Protein AF-A0A1I1EIA5-F1 (afdb_monomer_lite)

Foldseek 3Di:
DDDDDQLLDDDCVFKDKAQADDPDDVDQEGEHSVQWDRDRRDIGKDKDQDWDDPHPDTHRIYIIDMDTPDADDDDDDDDDDAFALDAPDKDKDKHWDAVVNPDPHTWMWIFIQHSVAQQKTFIWIDDRNDTPCVPPHTDIDGNVDGSD

Radius of gyration: 15.84 Å; chains: 1; bounding box: 37×34×39 Å

Secondary structure (DSSP, 8-state):
-------SS--TTTEEE--B--S-SS--EEE-GGGEEEETTEEEE--BS---SSSSS--SEEE--EEESS---SS-----------TT-EEEEEEEE-GGGT-SS-EEEEEEEETT-TTEEEEEEEETTEEGGGTT-SEEEE-SS---

pLDDT: mean 94.75, std 5.78, range [62.25, 98.56]

InterPro domains:
  IPR000757 Beta-glucanase-like, N-terminal domain [PF00722] (30-128)
  IPR000757 Beta-glucanase-like, N-terminal domain [PS51762] (5-148)
  IPR008264 Beta-glucanase [PR00737] (64-82)
  IPR008264 Beta-glucanase [PR00737] (83-99)
  IPR008264 Beta-glucanase [PR00737] (105-120)
  IPR013320 Concanavalin A-like lectin/glucanase domain superfamily [SSF49899] (2-131)

Structure (mmCIF, N/CA/C/O backbone):
data_AF-A0A1I1EIA5-F1
#
_entry.id   AF-A0A1I1EIA5-F1
#
loop_
_atom_site.group_PDB
_atom_site.id
_atom_site.type_symbol
_atom_site.label_atom_id
_atom_site.label_alt_id
_atom_site.label_comp_id
_atom_site.label_asym_id
_atom_site.label_entity_id
_atom_site.label_seq_id
_atom_site.pdbx_PDB_ins_code
_atom_site.Cartn_x
_atom_site.Cartn_y
_atom_site.Cartn_z
_atom_site.occupancy
_atom_site.B_iso_or_equiv
_atom_site.auth_seq_id
_atom_site.auth_comp_id
_atom_site.auth_asym_id
_atom_site.auth_atom_id
_atom_site.pdbx_PDB_model_num
ATOM 1 N N . MET A 1 1 ? 8.594 -18.728 -8.436 1.00 72.12 1 MET A N 1
ATOM 2 C CA . MET A 1 1 ? 7.687 -19.012 -7.307 1.00 72.12 1 MET A CA 1
ATOM 3 C C . MET A 1 1 ? 6.376 -18.319 -7.624 1.00 72.12 1 MET A C 1
ATOM 5 O O . MET A 1 1 ? 6.429 -17.251 -8.216 1.00 72.12 1 MET A O 1
ATOM 9 N N . SER A 1 2 ? 5.243 -18.945 -7.329 1.00 90.44 2 SER A N 1
ATOM 10 C CA . SER A 1 2 ? 3.902 -18.385 -7.529 1.00 90.44 2 SER A CA 1
ATOM 11 C C . SER A 1 2 ? 3.087 -18.653 -6.272 1.00 90.44 2 SER A C 1
ATOM 13 O O . SER A 1 2 ? 3.300 -19.688 -5.637 1.00 90.44 2 SER A O 1
ATOM 15 N N . PHE A 1 3 ? 2.162 -17.763 -5.937 1.00 95.44 3 PHE A N 1
ATOM 16 C CA . PHE A 1 3 ? 1.226 -17.953 -4.836 1.00 95.44 3 PHE A CA 1
ATOM 17 C C . PHE A 1 3 ? -0.153 -17.417 -5.226 1.00 95.44 3 PHE A C 1
ATOM 19 O O . PHE A 1 3 ? -0.291 -16.678 -6.201 1.00 95.44 3 PHE A O 1
ATOM 26 N N . THR A 1 4 ? -1.157 -17.818 -4.461 1.00 96.62 4 THR A N 1
ATOM 27 C CA . THR A 1 4 ? -2.508 -17.265 -4.500 1.00 96.62 4 THR A CA 1
ATOM 28 C C . THR A 1 4 ? -2.949 -17.137 -3.057 1.00 96.62 4 THR A C 1
ATOM 30 O O . THR A 1 4 ? -2.784 -18.089 -2.293 1.00 96.62 4 THR A O 1
ATOM 33 N N . ASP A 1 5 ? -3.495 -15.984 -2.699 1.00 96.69 5 ASP A N 1
ATOM 34 C CA . ASP A 1 5 ? -4.109 -15.765 -1.399 1.00 96.69 5 ASP A CA 1
ATOM 35 C C . ASP A 1 5 ? -5.544 -15.288 -1.611 1.00 96.69 5 ASP A C 1
ATOM 37 O O . ASP A 1 5 ? -5.814 -14.466 -2.483 1.00 96.69 5 ASP A O 1
ATOM 41 N N . THR A 1 6 ? -6.458 -15.875 -0.852 1.00 96.56 6 THR A N 1
ATOM 42 C CA . THR A 1 6 ? -7.894 -15.564 -0.877 1.00 96.56 6 THR A CA 1
ATOM 43 C C . THR A 1 6 ? -8.326 -14.827 0.384 1.00 96.56 6 THR A C 1
ATOM 45 O O . THR A 1 6 ? -9.488 -14.475 0.504 1.00 96.56 6 THR A O 1
ATOM 48 N N . PHE A 1 7 ? -7.417 -14.629 1.345 1.00 97.06 7 PHE A N 1
ATOM 49 C CA . PHE A 1 7 ? -7.704 -14.064 2.660 1.00 97.06 7 PHE A CA 1
ATOM 50 C C . PHE A 1 7 ? -8.796 -14.814 3.452 1.00 97.06 7 PHE A C 1
ATOM 52 O O . PHE A 1 7 ? -9.380 -14.262 4.385 1.00 97.06 7 PHE A O 1
ATOM 59 N N . ASP A 1 8 ? -9.034 -16.103 3.159 1.00 96.12 8 ASP A N 1
ATOM 60 C CA . ASP A 1 8 ? -9.819 -17.006 4.025 1.00 96.12 8 ASP A CA 1
ATOM 61 C C . ASP A 1 8 ? -9.226 -17.067 5.444 1.00 96.12 8 ASP A C 1
ATOM 63 O O . ASP A 1 8 ? -9.943 -17.146 6.445 1.00 96.12 8 ASP A O 1
ATOM 67 N N . THR A 1 9 ? -7.895 -17.000 5.520 1.00 94.31 9 THR A N 1
ATOM 68 C CA . THR A 1 9 ? -7.116 -16.819 6.746 1.00 94.31 9 THR A CA 1
ATOM 69 C C . THR A 1 9 ? -5.997 -15.826 6.486 1.00 94.31 9 THR A C 1
ATOM 71 O O . THR A 1 9 ? -5.285 -15.972 5.494 1.00 94.31 9 THR A O 1
ATOM 74 N N . TYR A 1 10 ? -5.774 -14.877 7.393 1.00 95.44 10 TYR A N 1
ATOM 75 C CA . TYR A 1 10 ? -4.639 -13.969 7.279 1.00 95.44 10 TYR A CA 1
ATOM 76 C C . TYR A 1 10 ? -3.346 -14.637 7.767 1.00 95.44 10 TYR A C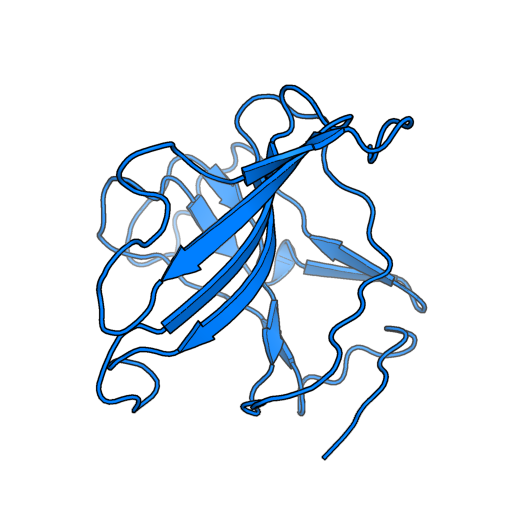 1
ATOM 78 O O . TYR A 1 10 ? -3.067 -14.735 8.967 1.00 95.44 10 TYR A O 1
ATOM 86 N N . ASP A 1 11 ? -2.549 -15.144 6.825 1.00 95.62 11 ASP A N 1
ATOM 87 C CA . ASP A 1 11 ? -1.281 -15.801 7.136 1.00 95.62 11 ASP A CA 1
ATOM 88 C C . ASP A 1 11 ? -0.191 -14.775 7.474 1.00 95.62 11 ASP A C 1
ATOM 90 O O . ASP A 1 11 ? 0.528 -14.272 6.612 1.00 95.62 11 ASP A O 1
ATOM 94 N N . THR A 1 12 ? -0.018 -14.502 8.765 1.00 95.94 12 THR A N 1
ATOM 95 C CA . THR A 1 12 ? 1.016 -13.582 9.278 1.00 95.94 12 THR A CA 1
ATOM 96 C C . THR A 1 12 ? 2.456 -14.093 9.119 1.00 95.94 12 THR A C 1
ATOM 98 O O . THR A 1 12 ? 3.414 -13.344 9.365 1.00 95.94 12 THR A O 1
ATOM 101 N N . SER A 1 13 ? 2.642 -15.355 8.707 1.00 96.44 13 SER A N 1
ATOM 102 C CA . SER A 1 13 ? 3.949 -15.874 8.294 1.00 96.44 13 SER A CA 1
ATOM 103 C C . SER A 1 13 ? 4.323 -15.446 6.874 1.00 96.44 13 SER A C 1
ATOM 105 O O . SER A 1 13 ? 5.513 -15.391 6.567 1.00 96.44 13 SER A O 1
ATOM 107 N N . PHE A 1 14 ? 3.334 -15.062 6.059 1.00 97.06 14 PHE A N 1
ATOM 108 C CA . PHE A 1 14 ? 3.512 -14.522 4.715 1.00 97.06 14 PHE A CA 1
ATOM 109 C C . PHE A 1 14 ? 3.325 -13.002 4.675 1.00 97.06 14 PHE A C 1
ATOM 111 O O . PHE A 1 14 ? 4.170 -12.296 4.126 1.00 97.06 14 PHE A O 1
ATOM 118 N N . TRP A 1 15 ? 2.270 -12.479 5.300 1.00 98.12 15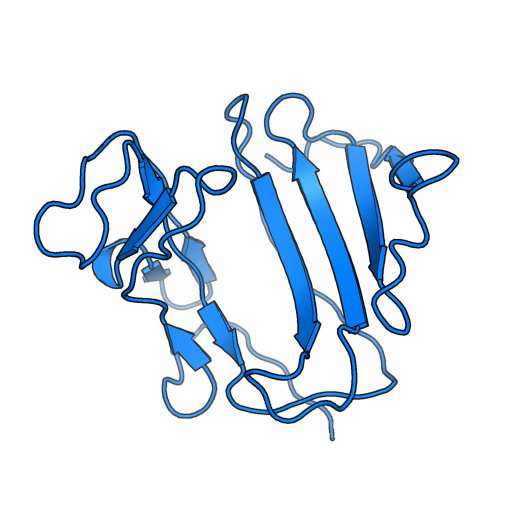 TRP A N 1
ATOM 119 C CA . TRP A 1 15 ? 1.977 -11.049 5.362 1.00 98.12 15 TRP A CA 1
ATOM 120 C C . TRP A 1 15 ? 2.551 -10.399 6.624 1.00 98.12 15 TRP A C 1
ATOM 122 O O . TRP A 1 15 ? 2.558 -10.960 7.723 1.00 98.12 15 TRP A O 1
ATOM 132 N N . TYR A 1 16 ? 3.041 -9.176 6.468 1.00 98.19 16 TYR A N 1
ATOM 133 C CA . TYR A 1 16 ? 3.377 -8.267 7.550 1.00 98.19 16 TYR A CA 1
ATOM 134 C C . TYR A 1 16 ? 2.364 -7.123 7.573 1.00 98.19 16 TYR A C 1
ATOM 136 O O . TYR A 1 16 ? 2.131 -6.481 6.551 1.00 98.19 16 TYR A O 1
ATOM 144 N N . THR A 1 17 ? 1.802 -6.860 8.751 1.00 98.50 17 THR A N 1
ATOM 145 C CA . THR A 1 17 ? 0.935 -5.708 9.010 1.00 98.50 17 THR A CA 1
ATOM 146 C C . THR A 1 17 ? 1.770 -4.532 9.501 1.00 98.50 17 THR A C 1
ATOM 148 O O . THR A 1 17 ? 2.509 -4.668 10.481 1.00 98.50 17 THR A O 1
ATOM 151 N N . ALA A 1 18 ? 1.631 -3.377 8.851 1.00 97.62 18 ALA A N 1
ATOM 152 C CA . ALA A 1 18 ? 2.306 -2.155 9.261 1.00 97.62 18 ALA A CA 1
ATOM 153 C C . ALA A 1 18 ? 1.753 -1.620 10.593 1.00 97.62 18 ALA A C 1
ATOM 155 O O . ALA A 1 18 ? 0.546 -1.480 10.778 1.00 97.62 18 ALA A O 1
ATOM 156 N N . ASP A 1 19 ? 2.662 -1.278 11.504 1.00 97.62 19 ASP A N 1
ATOM 157 C CA . ASP A 1 19 ? 2.354 -0.679 12.807 1.00 97.62 19 ASP A CA 1
ATOM 158 C C . ASP A 1 19 ? 3.463 0.316 13.187 1.00 97.62 19 ASP A C 1
ATOM 160 O O . ASP A 1 19 ? 4.345 0.054 14.011 1.00 97.62 19 ASP A O 1
ATOM 164 N N . PHE A 1 20 ? 3.523 1.437 12.463 1.00 96.62 20 PHE A N 1
ATOM 165 C CA . PHE A 1 20 ? 4.595 2.421 12.600 1.00 96.62 20 PHE A CA 1
ATOM 166 C C . PHE A 1 20 ? 4.195 3.810 12.089 1.00 96.62 20 PHE A C 1
ATOM 168 O O . PHE A 1 20 ? 3.098 4.066 11.607 1.00 96.62 20 PHE A O 1
ATOM 175 N N . SER A 1 21 ? 5.124 4.757 12.203 1.00 97.00 21 SER A N 1
ATOM 176 C CA . SER A 1 21 ? 5.031 6.076 11.571 1.00 97.00 21 SER A CA 1
ATOM 177 C C . SER A 1 21 ? 6.407 6.488 11.059 1.00 97.00 21 SER A C 1
ATOM 179 O O . SER A 1 21 ? 7.434 6.081 11.612 1.00 97.00 21 SER A O 1
ATOM 181 N N . ILE A 1 22 ? 6.437 7.324 10.022 1.00 94.56 22 ILE A N 1
ATOM 182 C CA . ILE A 1 22 ? 7.681 7.806 9.409 1.00 94.56 22 ILE A CA 1
ATOM 183 C C . ILE A 1 22 ? 7.848 9.316 9.571 1.00 94.56 22 ILE A C 1
ATOM 185 O O . ILE A 1 22 ? 6.884 10.078 9.555 1.00 94.56 22 ILE A O 1
ATOM 189 N N . ALA A 1 23 ? 9.095 9.767 9.711 1.00 93.88 23 ALA A N 1
ATOM 190 C CA . ALA A 1 23 ? 9.428 11.157 10.041 1.00 93.88 23 ALA A CA 1
ATOM 191 C C . ALA A 1 23 ? 9.165 12.171 8.912 1.00 93.88 23 ALA A C 1
ATOM 193 O O . ALA A 1 23 ? 9.235 13.380 9.147 1.00 93.88 23 ALA A O 1
ATOM 194 N N . ASN A 1 24 ? 8.921 11.708 7.683 1.00 92.94 24 ASN A N 1
ATOM 195 C CA . ASN A 1 24 ? 8.734 12.597 6.540 1.00 92.94 24 ASN A CA 1
ATOM 196 C C . ASN A 1 24 ? 7.464 13.463 6.692 1.00 92.94 24 ASN A C 1
ATOM 198 O O . ASN A 1 24 ? 6.623 13.226 7.558 1.00 92.94 24 ASN A O 1
ATOM 202 N N . LYS A 1 25 ? 7.333 14.502 5.864 1.00 89.00 25 LYS A N 1
ATOM 203 C CA . LYS A 1 25 ? 6.188 15.433 5.911 1.00 89.00 25 LYS A CA 1
ATOM 204 C C . LYS A 1 25 ? 5.226 15.300 4.734 1.00 89.00 25 LYS A C 1
ATOM 206 O O . LYS A 1 25 ? 4.194 15.960 4.734 1.00 89.00 25 LYS A O 1
ATOM 211 N N . TRP A 1 26 ? 5.580 14.499 3.735 1.00 88.75 26 TRP A N 1
ATOM 212 C CA . TRP A 1 26 ? 4.738 14.251 2.568 1.00 88.75 26 TRP A CA 1
ATOM 213 C C . TRP A 1 26 ? 3.769 13.091 2.806 1.00 88.75 26 TRP A C 1
ATOM 215 O O . TRP A 1 26 ? 2.660 13.149 2.299 1.00 88.75 26 TRP A O 1
ATOM 225 N N . GLN A 1 27 ? 4.122 12.120 3.658 1.00 91.44 27 GLN A N 1
ATOM 226 C CA . GLN A 1 27 ? 3.168 11.130 4.145 1.00 91.44 27 GLN A CA 1
ATOM 227 C C . GLN A 1 27 ? 2.481 11.667 5.395 1.00 91.44 27 GLN A C 1
ATOM 229 O O . GLN A 1 27 ? 3.131 11.947 6.409 1.00 91.44 27 GLN A O 1
ATOM 234 N N . TRP A 1 28 ? 1.165 11.833 5.331 1.00 93.62 28 TRP A N 1
ATOM 235 C CA . TRP A 1 28 ? 0.365 12.371 6.437 1.00 93.62 28 TRP A CA 1
ATOM 236 C C . TRP A 1 28 ? -0.259 11.286 7.317 1.00 93.62 28 TRP A C 1
ATOM 238 O O . TRP A 1 28 ? -0.975 11.608 8.261 1.00 93.62 28 TRP A O 1
ATOM 248 N N . THR A 1 29 ? 0.066 10.029 7.036 1.00 95.69 29 THR A N 1
ATOM 249 C CA . THR A 1 29 ? -0.532 8.840 7.640 1.00 95.69 29 THR A CA 1
ATOM 250 C C . THR A 1 29 ? 0.439 8.183 8.617 1.00 95.69 29 THR A C 1
ATOM 252 O O . THR A 1 29 ? 1.637 8.073 8.334 1.00 95.69 29 THR A O 1
ATOM 255 N N . ALA A 1 30 ? -0.066 7.783 9.781 1.00 97.44 30 ALA A N 1
ATOM 256 C CA . ALA A 1 30 ? 0.521 6.722 10.595 1.00 97.44 30 ALA A CA 1
ATOM 257 C C . ALA A 1 30 ? -0.219 5.412 10.300 1.00 97.44 30 ALA A C 1
ATOM 259 O O . ALA A 1 30 ? -1.397 5.442 9.949 1.00 97.44 30 ALA A O 1
ATOM 260 N N . TRP A 1 31 ? 0.460 4.280 10.447 1.00 98.25 31 TRP A N 1
ATOM 261 C CA . TRP A 1 31 ? -0.123 2.962 10.223 1.00 98.25 31 TRP A CA 1
ATOM 262 C C . TRP A 1 31 ? -0.348 2.263 11.554 1.00 98.25 31 TRP A C 1
ATOM 264 O O . TRP A 1 31 ? 0.543 2.256 12.407 1.00 98.25 31 TRP A O 1
ATOM 274 N N . GLU A 1 32 ? -1.533 1.686 11.705 1.00 97.88 32 GLU A N 1
ATOM 275 C CA . GLU A 1 32 ? -1.960 0.947 12.889 1.00 97.88 32 GLU A CA 1
ATOM 276 C C . GLU A 1 32 ? -2.421 -0.447 12.477 1.00 97.88 32 GLU A C 1
ATOM 278 O O . GLU A 1 32 ? -3.237 -0.593 11.562 1.00 97.88 32 GLU A O 1
ATOM 283 N N . ALA A 1 33 ? -1.972 -1.471 13.202 1.00 97.44 33 ALA A N 1
ATOM 284 C CA . ALA A 1 33 ? -2.392 -2.840 12.919 1.00 97.44 33 ALA A CA 1
ATOM 285 C C . ALA A 1 33 ? -3.913 -3.029 13.058 1.00 97.44 33 ALA A C 1
ATOM 287 O O . ALA A 1 33 ? -4.515 -3.744 12.262 1.00 97.44 33 ALA A O 1
ATOM 288 N N . ASP A 1 34 ? -4.550 -2.315 13.992 1.00 96.56 34 ASP A N 1
ATOM 289 C CA . ASP A 1 34 ? -5.999 -2.374 14.238 1.00 96.56 34 ASP A CA 1
ATOM 290 C C . ASP A 1 34 ? -6.853 -1.799 13.083 1.00 96.56 34 ASP A C 1
ATOM 292 O O . ASP A 1 34 ? -8.083 -1.934 13.077 1.00 96.56 34 ASP A O 1
ATOM 296 N N . TYR A 1 35 ? -6.222 -1.149 12.096 1.00 97.94 35 TYR A N 1
ATOM 297 C CA . TYR A 1 35 ? -6.883 -0.636 10.888 1.00 97.94 35 TYR A CA 1
ATOM 298 C C . TYR A 1 35 ? -6.901 -1.667 9.755 1.00 97.94 35 TYR A C 1
ATOM 300 O O . TYR A 1 35 ? -7.558 -1.437 8.738 1.00 97.94 35 TYR A O 1
ATOM 308 N N . VAL A 1 36 ? -6.236 -2.808 9.946 1.00 98.31 36 VAL A N 1
ATOM 309 C CA . VAL A 1 36 ? -6.357 -3.997 9.105 1.00 98.31 36 VAL A CA 1
ATOM 310 C C . VAL A 1 36 ? -7.386 -4.928 9.734 1.00 98.31 36 VAL A C 1
ATOM 312 O O . VAL A 1 36 ? -7.234 -5.359 10.876 1.00 98.31 36 VAL A O 1
ATOM 315 N N . ARG A 1 37 ? -8.459 -5.233 9.001 1.00 96.75 37 ARG A N 1
ATOM 316 C CA . ARG A 1 37 ? -9.534 -6.108 9.483 1.00 96.75 37 ARG A CA 1
ATOM 317 C C . ARG A 1 37 ? -9.705 -7.305 8.573 1.00 96.75 37 ARG A C 1
ATOM 319 O O . ARG A 1 37 ? -9.890 -7.165 7.371 1.00 96.75 37 ARG A O 1
ATOM 326 N N . GLU A 1 38 ? -9.670 -8.477 9.178 1.00 94.62 38 GLU A N 1
ATOM 327 C CA . GLU A 1 38 ? -9.865 -9.745 8.492 1.00 94.62 38 GLU A CA 1
ATOM 328 C C . GLU A 1 38 ? -11.355 -10.081 8.442 1.00 94.62 38 GLU A C 1
ATOM 330 O O . GLU A 1 38 ? -12.057 -10.036 9.459 1.00 94.62 38 GLU A O 1
ATOM 335 N N . HIS A 1 39 ? -11.834 -10.465 7.266 1.00 91.94 39 HIS A N 1
ATOM 336 C CA . HIS A 1 39 ? -13.204 -10.904 7.059 1.00 91.94 39 HIS A CA 1
ATOM 337 C C . HIS A 1 39 ? -13.158 -12.159 6.190 1.00 91.94 39 HIS A C 1
ATOM 339 O O . HIS A 1 39 ? -13.212 -12.034 4.981 1.00 91.94 39 HIS A O 1
ATOM 345 N N . GLY A 1 40 ? -13.012 -13.348 6.793 1.00 88.00 40 GLY A N 1
ATOM 346 C CA . GLY A 1 40 ? -12.745 -14.627 6.100 1.00 88.00 40 GLY A CA 1
ATOM 347 C C . GLY A 1 40 ? -13.189 -14.688 4.629 1.00 88.00 40 GLY A C 1
ATOM 348 O O . GLY A 1 40 ? -14.371 -14.912 4.355 1.00 88.00 40 GLY A O 1
ATOM 349 N N . GLY A 1 41 ? -12.225 -14.445 3.732 1.00 95.81 41 GLY A N 1
ATOM 350 C CA . GLY A 1 41 ? -12.397 -14.270 2.285 1.00 95.81 41 GLY A CA 1
ATOM 351 C C . GLY A 1 41 ? -11.976 -12.889 1.746 1.00 95.81 41 GLY A C 1
ATOM 352 O O . GLY A 1 41 ? -11.875 -12.709 0.537 1.00 95.81 41 GLY A O 1
ATOM 353 N N . GLU A 1 42 ? -11.734 -11.904 2.613 1.00 96.38 42 GLU A N 1
ATOM 354 C CA . GLU A 1 42 ? -11.231 -10.574 2.258 1.00 96.38 42 GLU A CA 1
ATOM 355 C C . GLU A 1 42 ? -10.477 -9.923 3.432 1.00 96.38 42 GLU A C 1
ATOM 357 O O . GLU A 1 42 ? -10.618 -10.298 4.603 1.00 96.38 42 GLU A O 1
ATOM 362 N N . ILE A 1 43 ? -9.697 -8.890 3.115 1.00 97.38 43 ILE A N 1
ATOM 363 C CA . ILE A 1 43 ? -9.048 -8.020 4.094 1.00 97.38 43 ILE A CA 1
ATOM 364 C C . ILE A 1 43 ? -9.460 -6.573 3.835 1.00 97.38 43 ILE A C 1
ATOM 366 O O . ILE A 1 43 ? -9.420 -6.087 2.707 1.00 97.38 43 ILE A O 1
ATOM 370 N N . SER A 1 44 ? -9.880 -5.879 4.886 1.00 97.88 44 SER A N 1
ATOM 371 C CA . SER A 1 44 ? -10.269 -4.474 4.833 1.00 97.88 44 SER A CA 1
ATOM 372 C C . SER A 1 44 ? -9.155 -3.597 5.386 1.00 97.88 44 SER A C 1
ATOM 374 O O . SER A 1 44 ? -8.763 -3.733 6.547 1.00 97.88 44 SER A O 1
ATOM 376 N N . LEU A 1 45 ? -8.691 -2.659 4.563 1.00 98.50 45 LEU A N 1
ATOM 377 C CA . LEU A 1 45 ? -7.748 -1.613 4.943 1.00 98.50 45 LEU A CA 1
ATOM 378 C C . LEU A 1 45 ? -8.526 -0.323 5.224 1.00 98.50 45 LEU A C 1
ATOM 380 O O . LEU A 1 45 ? -9.123 0.267 4.325 1.00 98.50 45 LEU A O 1
ATOM 384 N N . SER A 1 46 ? -8.573 0.093 6.488 1.00 97.81 46 SER A N 1
ATOM 385 C CA . SER A 1 46 ? -9.277 1.307 6.915 1.00 97.81 46 SER A CA 1
ATOM 386 C C . SER A 1 46 ? -8.355 2.527 6.955 1.00 97.81 46 SER A C 1
ATOM 388 O O . SER A 1 46 ? -7.141 2.405 7.140 1.00 97.81 46 SER A O 1
ATOM 390 N N . PHE A 1 47 ? -8.958 3.710 6.838 1.00 97.56 47 PHE A N 1
ATOM 391 C CA . PHE A 1 47 ? -8.315 5.014 6.989 1.00 97.56 47 PHE A CA 1
ATOM 392 C C . PHE A 1 47 ? -9.298 6.012 7.609 1.00 97.56 47 PHE A C 1
ATOM 394 O O . PHE A 1 47 ? -10.473 6.016 7.240 1.00 97.56 47 PHE A O 1
ATOM 401 N N . ASP A 1 48 ? -8.830 6.870 8.515 1.00 96.81 48 ASP A N 1
ATOM 402 C CA . ASP A 1 48 ? -9.619 7.978 9.057 1.00 96.81 48 ASP A CA 1
ATOM 403 C C . ASP A 1 48 ? -8.748 9.138 9.597 1.00 96.81 48 ASP A C 1
ATOM 405 O O . ASP A 1 48 ? -7.524 9.186 9.445 1.00 96.81 48 ASP A O 1
ATOM 409 N N . THR A 1 49 ? -9.403 10.116 10.229 1.00 96.25 49 THR A N 1
ATOM 410 C CA . THR A 1 49 ? -8.777 11.307 10.826 1.00 96.25 49 THR A CA 1
ATOM 411 C C . THR A 1 49 ? -8.365 11.114 12.288 1.00 96.25 49 THR A C 1
ATOM 413 O O . THR A 1 49 ? -8.178 12.097 13.012 1.00 96.25 49 THR A O 1
ATOM 416 N N . THR A 1 50 ? -8.299 9.878 12.778 1.00 96.56 50 THR A N 1
ATOM 417 C CA . THR A 1 50 ? -7.814 9.594 14.125 1.00 96.56 50 THR A CA 1
ATOM 418 C C . THR A 1 50 ? -6.332 9.933 14.176 1.00 96.56 50 THR A C 1
ATOM 420 O O . THR A 1 50 ? -5.550 9.542 13.311 1.00 96.56 50 THR A O 1
ATOM 423 N N . VAL A 1 51 ? -5.929 10.672 15.207 1.00 95.62 51 VAL A N 1
ATOM 424 C CA . VAL A 1 51 ? -4.519 10.961 15.464 1.00 95.62 51 VAL A CA 1
ATOM 425 C C . VAL A 1 51 ? -3.963 9.842 16.326 1.00 95.62 51 VAL A C 1
ATOM 427 O O . VAL A 1 51 ? -4.298 9.743 17.508 1.00 95.62 51 VAL A O 1
ATOM 430 N N . SER A 1 52 ? -3.083 9.031 15.749 1.00 90.31 52 SER A N 1
ATOM 431 C CA . SER A 1 52 ? -2.289 8.089 16.525 1.00 90.31 52 SER A CA 1
ATOM 432 C C . SER A 1 52 ? -1.261 8.844 17.382 1.00 90.31 52 SER A C 1
ATOM 434 O O . SER A 1 52 ? -0.499 9.685 16.889 1.00 90.31 52 SER A O 1
ATOM 436 N N . THR A 1 53 ? -1.273 8.586 18.692 1.00 88.00 53 THR A N 1
ATOM 437 C CA . THR A 1 53 ? -0.459 9.319 19.686 1.00 88.00 53 THR A CA 1
ATOM 438 C C . THR A 1 53 ? 0.639 8.472 20.327 1.00 88.00 53 THR A C 1
ATOM 440 O O . THR A 1 53 ? 1.530 9.017 20.975 1.00 88.00 53 THR A O 1
ATOM 443 N N . ASP A 1 54 ? 0.605 7.158 20.128 1.00 91.00 54 ASP A N 1
ATOM 444 C CA . ASP A 1 54 ? 1.580 6.178 20.613 1.00 91.00 54 ASP A CA 1
ATOM 445 C C . ASP A 1 54 ? 2.716 5.921 19.606 1.00 91.00 54 ASP A C 1
ATOM 447 O O . ASP A 1 54 ? 3.751 5.349 19.957 1.00 91.00 54 ASP A O 1
ATOM 451 N N . LYS A 1 55 ? 2.574 6.393 18.363 1.00 93.81 55 LYS A N 1
ATOM 452 C CA . LYS A 1 55 ? 3.594 6.252 17.321 1.00 93.81 55 LYS A CA 1
ATOM 453 C C . LYS A 1 55 ? 4.713 7.284 17.463 1.00 93.81 55 LYS A C 1
ATOM 455 O O . LYS A 1 55 ? 4.528 8.409 17.922 1.00 93.81 55 LYS A O 1
ATOM 460 N N . LYS A 1 56 ? 5.912 6.907 16.997 1.00 94.88 56 LYS A N 1
ATOM 461 C CA . LYS A 1 56 ? 7.141 7.724 17.085 1.00 94.88 56 LYS A CA 1
ATOM 462 C C . LYS A 1 56 ? 6.992 9.131 16.489 1.00 94.88 56 LYS A C 1
ATOM 464 O O . LYS A 1 56 ? 7.621 10.076 16.967 1.00 94.88 56 LYS A O 1
ATOM 469 N N . HIS A 1 57 ? 6.205 9.261 15.429 1.00 95.38 57 HIS A N 1
ATOM 470 C CA . HIS A 1 57 ? 5.927 10.511 14.744 1.00 95.38 57 HIS A CA 1
ATOM 471 C C . HIS A 1 57 ? 4.413 10.696 14.666 1.00 95.38 57 HIS A C 1
ATOM 473 O O . HIS A 1 57 ? 3.733 9.922 14.001 1.00 95.38 57 HIS A O 1
ATOM 479 N N . VAL A 1 58 ? 3.900 11.737 15.324 1.00 94.75 58 VAL A N 1
ATOM 480 C 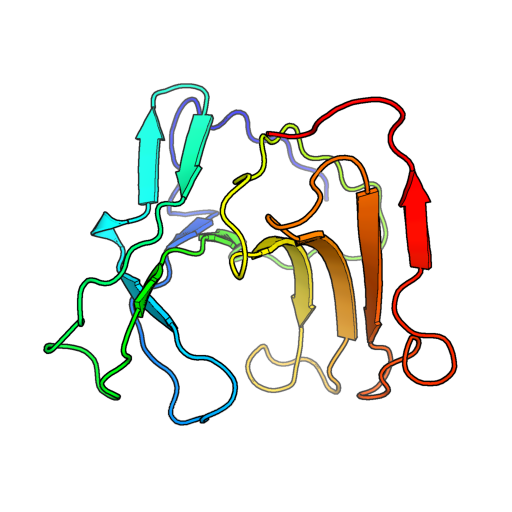CA . VAL A 1 58 ? 2.469 12.067 15.304 1.00 94.75 58 VAL A CA 1
ATOM 481 C C . VAL A 1 58 ? 2.052 12.467 13.891 1.00 94.75 58 VAL A C 1
ATOM 483 O O . VAL A 1 58 ? 2.695 13.315 13.258 1.00 94.75 58 VAL A O 1
ATOM 486 N N . LYS A 1 59 ? 0.967 11.862 13.411 1.00 95.75 59 LYS A N 1
ATOM 487 C CA . LYS A 1 59 ? 0.393 12.079 12.083 1.00 95.75 59 LYS A CA 1
ATOM 488 C C . LYS A 1 59 ? -1.080 12.475 12.204 1.00 95.75 59 LYS A C 1
ATOM 490 O O . LYS A 1 59 ? -1.749 11.998 13.115 1.00 95.75 59 LYS A O 1
ATOM 495 N N . PRO A 1 60 ? -1.578 13.371 11.335 1.00 95.25 60 PRO A N 1
ATOM 496 C CA . PRO A 1 60 ? -2.966 13.827 11.391 1.00 95.25 60 PRO A CA 1
ATOM 497 C C . PRO A 1 60 ? -3.991 12.774 10.945 1.00 95.25 60 PRO A C 1
ATOM 499 O O . PRO A 1 60 ? -5.171 12.957 11.226 1.00 95.25 60 PRO A O 1
ATOM 502 N N . TYR A 1 61 ? -3.557 11.709 10.268 1.00 96.44 61 TYR A N 1
ATOM 503 C CA . TYR A 1 61 ? -4.417 10.618 9.819 1.00 96.44 61 TYR A CA 1
ATOM 504 C C . TYR A 1 61 ? -3.842 9.266 10.220 1.00 96.44 61 TYR A C 1
ATOM 506 O O . TYR A 1 61 ? -2.620 9.115 10.358 1.00 96.44 61 TYR A O 1
ATOM 514 N N . THR A 1 62 ? -4.728 8.285 10.333 1.00 97.81 62 THR A N 1
ATOM 515 C CA . THR A 1 62 ? -4.376 6.895 10.601 1.00 97.81 62 THR A CA 1
ATOM 516 C C . THR A 1 62 ? -4.904 6.015 9.480 1.00 97.81 62 THR A C 1
ATOM 518 O O . THR A 1 62 ? -6.037 6.178 9.037 1.00 97.81 62 THR A O 1
ATOM 521 N N . GLY A 1 63 ? -4.063 5.110 8.995 1.00 97.56 63 GLY A N 1
ATOM 522 C CA . GLY A 1 63 ? -4.375 4.186 7.917 1.00 97.56 63 GLY A CA 1
ATOM 523 C C . GLY A 1 63 ? -3.809 2.800 8.182 1.00 97.56 63 GLY A C 1
ATOM 524 O O . GLY A 1 63 ? -3.395 2.472 9.295 1.00 97.56 63 GLY A O 1
ATOM 525 N N . SER A 1 64 ? -3.779 1.991 7.133 1.00 98.12 64 SER A N 1
ATOM 526 C CA . SER A 1 64 ? -3.357 0.598 7.194 1.00 98.12 64 SER A CA 1
ATOM 527 C C . SER A 1 64 ? -2.582 0.200 5.949 1.00 98.12 64 SER A C 1
ATOM 529 O O . SER A 1 64 ? -2.730 0.794 4.884 1.00 98.12 64 SER A O 1
ATOM 531 N N . GLU A 1 65 ? -1.712 -0.787 6.119 1.00 98.56 65 GLU A N 1
ATOM 532 C CA . GLU A 1 65 ? -0.898 -1.366 5.060 1.00 98.56 65 GLU A CA 1
ATOM 533 C C . GLU A 1 65 ? -0.575 -2.809 5.446 1.00 98.56 65 GLU A C 1
ATOM 535 O O . GLU A 1 65 ? -0.277 -3.110 6.609 1.00 98.56 65 GLU A O 1
ATOM 540 N N . ILE A 1 66 ? -0.636 -3.690 4.453 1.00 98.50 66 ILE A N 1
ATOM 541 C CA . ILE A 1 66 ? -0.082 -5.037 4.523 1.00 98.50 66 ILE A CA 1
ATOM 542 C C . ILE A 1 66 ? 0.940 -5.183 3.400 1.00 98.50 66 ILE A C 1
ATOM 544 O O . ILE A 1 66 ? 0.767 -4.630 2.316 1.00 98.50 66 ILE A O 1
ATOM 548 N N . GLN A 1 67 ? 1.996 -5.943 3.650 1.00 97.88 67 GLN A N 1
ATOM 549 C CA . GLN A 1 67 ? 3.022 -6.245 2.653 1.00 97.88 67 GLN A CA 1
ATOM 550 C C . GLN A 1 67 ? 3.459 -7.700 2.781 1.00 97.88 67 GLN A C 1
ATOM 552 O O . GLN A 1 67 ? 3.456 -8.261 3.880 1.00 97.88 67 GLN A O 1
ATOM 557 N N . SER A 1 68 ? 3.859 -8.324 1.676 1.00 97.44 68 SER A N 1
ATOM 558 C CA . SER A 1 68 ? 4.476 -9.645 1.748 1.00 97.44 68 SER A CA 1
ATOM 559 C C . SER A 1 68 ? 5.823 -9.558 2.466 1.00 97.44 68 SER A C 1
ATOM 561 O O . SER A 1 68 ? 6.539 -8.554 2.406 1.00 97.44 68 SER A O 1
ATOM 563 N N . ARG A 1 69 ? 6.180 -10.630 3.167 1.00 96.12 69 ARG A N 1
ATOM 564 C CA . ARG A 1 69 ? 7.518 -10.821 3.742 1.00 96.12 69 ARG A CA 1
ATOM 565 C C . ARG A 1 69 ? 8.517 -11.311 2.701 1.00 96.12 69 ARG A C 1
ATOM 567 O O . ARG A 1 69 ? 9.710 -11.055 2.839 1.00 96.12 69 ARG A O 1
ATOM 574 N N . ASP A 1 70 ? 8.018 -12.004 1.683 1.00 94.62 70 ASP A N 1
ATOM 575 C CA . ASP A 1 70 ? 8.797 -12.477 0.546 1.00 94.62 70 ASP A CA 1
ATOM 576 C C . ASP A 1 70 ? 8.862 -11.431 -0.573 1.00 94.62 70 ASP A C 1
ATOM 578 O O . ASP A 1 70 ? 7.978 -10.580 -0.716 1.00 94.62 70 ASP A O 1
ATOM 582 N N . TYR A 1 71 ? 9.906 -11.544 -1.397 1.00 94.19 71 TYR A N 1
ATOM 583 C CA . TYR A 1 71 ? 10.114 -10.732 -2.594 1.00 94.19 71 TYR A CA 1
ATOM 584 C C . TYR A 1 71 ? 9.752 -11.511 -3.855 1.00 94.19 71 TYR A C 1
ATOM 586 O O . TYR A 1 71 ? 10.086 -12.691 -3.999 1.00 94.19 71 TYR A O 1
ATOM 594 N N . PHE A 1 72 ? 9.155 -10.814 -4.819 1.00 94.69 72 PHE A N 1
ATOM 595 C CA . PHE A 1 72 ? 8.748 -11.380 -6.099 1.00 94.69 72 PHE A CA 1
ATOM 596 C C . PHE A 1 72 ? 9.397 -10.615 -7.259 1.00 94.69 72 PHE A C 1
ATOM 598 O O . PHE A 1 72 ? 9.598 -9.405 -7.197 1.00 94.69 72 PHE A O 1
ATOM 605 N N . GLY A 1 73 ? 9.800 -11.355 -8.296 1.00 94.06 73 GLY A N 1
ATOM 606 C CA . GLY A 1 73 ? 10.487 -10.821 -9.476 1.00 94.06 73 GLY A CA 1
ATOM 607 C C . GLY A 1 73 ? 9.551 -10.663 -10.673 1.00 94.06 73 GLY A C 1
ATOM 608 O O . GLY A 1 73 ? 8.388 -10.304 -10.537 1.00 94.06 73 GLY A O 1
ATOM 609 N N . TYR A 1 74 ? 10.035 -10.966 -11.875 1.00 96.12 74 TYR A N 1
ATOM 610 C CA . TYR A 1 74 ? 9.173 -10.962 -13.059 1.00 96.12 74 TYR A CA 1
ATOM 611 C C . TYR A 1 74 ? 8.046 -11.994 -12.946 1.00 96.12 74 TYR A C 1
ATOM 613 O O . TYR A 1 74 ? 8.280 -13.144 -12.565 1.00 96.12 74 TYR A O 1
ATOM 621 N N . GLY A 1 75 ? 6.835 -11.590 -13.325 1.00 96.31 75 GLY A N 1
ATOM 622 C CA . GLY A 1 75 ? 5.652 -12.434 -13.253 1.00 96.31 75 GLY A CA 1
ATOM 623 C C . GLY A 1 75 ? 4.375 -11.673 -13.582 1.00 96.31 75 GLY A C 1
ATOM 624 O O . GLY A 1 75 ? 4.416 -10.515 -13.995 1.00 96.31 75 GLY A O 1
ATOM 625 N N . TYR A 1 76 ? 3.254 -12.359 -13.394 1.00 96.44 76 TYR A N 1
ATOM 626 C CA . TYR A 1 76 ? 1.922 -11.773 -13.445 1.00 96.44 76 TYR A CA 1
ATOM 627 C C . TYR A 1 76 ? 1.458 -11.502 -12.020 1.00 96.44 76 TYR A C 1
ATOM 629 O O . TYR A 1 76 ? 1.622 -12.355 -11.148 1.00 96.44 76 TYR A O 1
ATOM 637 N N . TYR A 1 77 ? 0.913 -10.310 -11.811 1.00 97.56 77 TYR A N 1
ATOM 638 C CA . TYR A 1 77 ? 0.402 -9.845 -10.532 1.00 97.56 77 TYR A CA 1
ATOM 639 C C . TYR A 1 77 ? -1.053 -9.458 -10.731 1.00 97.56 77 TYR A C 1
ATOM 641 O O . TYR A 1 77 ? -1.366 -8.682 -11.633 1.00 97.56 77 TYR A O 1
ATOM 649 N N . GLU A 1 78 ? -1.927 -10.033 -9.918 1.00 97.62 78 GLU A N 1
ATOM 650 C CA . GLU A 1 78 ? -3.371 -9.860 -10.004 1.00 97.62 78 GLU A CA 1
ATOM 651 C C . GLU A 1 78 ? -3.902 -9.588 -8.598 1.00 97.62 78 GLU A C 1
ATOM 653 O O . GLU A 1 78 ? -3.430 -10.180 -7.625 1.00 97.62 78 GLU A O 1
ATOM 658 N N . VAL A 1 79 ? -4.874 -8.687 -8.501 1.00 97.31 79 VAL A N 1
ATOM 659 C CA . VAL A 1 79 ? -5.579 -8.366 -7.263 1.00 97.31 79 VAL A CA 1
ATOM 660 C C . VAL A 1 79 ? -7.059 -8.189 -7.584 1.00 97.31 79 VAL A C 1
ATOM 662 O O . VAL A 1 79 ? -7.407 -7.545 -8.574 1.00 97.31 79 VAL A O 1
ATOM 665 N N . ASP A 1 80 ? -7.920 -8.777 -6.758 1.00 97.50 80 ASP A N 1
ATOM 666 C CA . ASP A 1 80 ? -9.340 -8.436 -6.702 1.00 97.50 80 ASP A CA 1
ATOM 667 C C . ASP A 1 80 ? -9.521 -7.496 -5.509 1.00 97.50 80 ASP A C 1
ATOM 669 O O . ASP A 1 80 ? -9.282 -7.881 -4.364 1.00 97.50 80 ASP A O 1
ATOM 673 N N . MET A 1 81 ? -9.817 -6.226 -5.784 1.00 97.81 81 MET A N 1
ATOM 674 C CA . MET A 1 81 ? -9.931 -5.200 -4.755 1.00 97.81 81 MET A CA 1
ATOM 675 C C . MET A 1 81 ? -11.013 -4.186 -5.088 1.00 97.81 81 MET A C 1
ATOM 677 O O . MET A 1 81 ? -11.334 -3.927 -6.248 1.00 97.81 81 MET A O 1
ATOM 681 N N . LYS A 1 82 ? -11.498 -3.547 -4.028 1.00 98.06 82 LYS A N 1
ATOM 682 C CA . LYS A 1 82 ? -12.406 -2.414 -4.080 1.00 98.06 82 LYS A CA 1
ATOM 683 C C . LYS A 1 82 ? -11.720 -1.186 -3.481 1.00 98.06 82 LYS A C 1
ATOM 685 O O . LYS A 1 82 ? -11.218 -1.253 -2.359 1.00 98.06 82 LYS A O 1
ATOM 690 N N . ALA A 1 83 ? -11.672 -0.085 -4.225 1.00 98.25 83 ALA A N 1
ATOM 691 C CA . ALA A 1 83 ? -11.027 1.150 -3.790 1.00 98.25 83 ALA A CA 1
ATOM 692 C C . ALA A 1 83 ? -11.939 1.987 -2.876 1.00 98.25 83 ALA A C 1
ATOM 694 O O . ALA A 1 83 ? -13.157 1.820 -2.847 1.00 98.25 83 ALA A O 1
ATOM 695 N N . SER A 1 84 ? -11.348 2.923 -2.132 1.00 97.88 84 SER A N 1
ATOM 696 C CA . SER A 1 84 ? -12.099 3.963 -1.425 1.00 97.88 84 SER A CA 1
ATOM 697 C C . SER A 1 84 ? -12.411 5.129 -2.364 1.00 97.88 84 SER A C 1
ATOM 699 O O . SER A 1 84 ? -11.499 5.689 -2.966 1.00 97.88 84 SER A O 1
ATOM 701 N N . GLY A 1 85 ? -13.678 5.544 -2.432 1.00 97.38 85 GLY A N 1
ATOM 702 C CA . GLY A 1 85 ? -14.123 6.751 -3.147 1.00 97.38 85 GLY A CA 1
ATOM 703 C C . GLY A 1 85 ? -13.982 8.052 -2.342 1.00 97.38 85 GLY A C 1
ATOM 704 O O . GLY A 1 85 ? -14.662 9.035 -2.631 1.00 97.38 85 GLY A O 1
ATOM 705 N N . GLU A 1 86 ? -13.175 8.063 -1.275 1.00 97.06 86 GLU A N 1
ATOM 706 C CA . GLU A 1 86 ? -12.967 9.257 -0.450 1.00 97.06 86 GLU A CA 1
ATOM 707 C C . GLU A 1 86 ? -11.889 10.167 -1.057 1.00 97.06 86 GLU A C 1
ATOM 709 O O . GLU A 1 86 ? -10.732 9.779 -1.245 1.00 97.06 86 GLU A O 1
ATOM 714 N N . SER A 1 87 ? -12.246 11.420 -1.332 1.00 95.75 87 SER A N 1
ATOM 715 C CA . SER A 1 87 ? -11.328 12.385 -1.939 1.00 95.75 87 SER A CA 1
ATOM 716 C C . SER A 1 87 ? -10.103 12.640 -1.054 1.00 95.75 87 SER A C 1
ATOM 718 O O . SER A 1 87 ? -10.216 13.037 0.103 1.00 95.75 87 SER A O 1
ATOM 720 N N . GLY A 1 88 ? -8.909 12.514 -1.638 1.00 92.00 88 GLY A N 1
ATOM 721 C CA . GLY A 1 88 ? -7.635 12.691 -0.931 1.00 92.00 88 GLY A CA 1
ATOM 722 C C . GLY A 1 88 ? -7.079 11.410 -0.301 1.00 92.00 88 GLY A C 1
ATOM 723 O O . GLY A 1 88 ? -5.993 11.460 0.274 1.00 92.00 88 GLY A O 1
ATOM 724 N N . VAL A 1 89 ? -7.777 10.279 -0.443 1.00 95.62 89 VAL A N 1
ATOM 725 C CA . VAL A 1 89 ? -7.284 8.940 -0.094 1.00 95.62 89 VAL A CA 1
ATOM 726 C C . VAL A 1 89 ? -6.776 8.232 -1.351 1.00 95.62 89 VAL A C 1
ATOM 728 O O . VAL A 1 89 ? -7.298 8.435 -2.449 1.00 95.62 89 VAL A O 1
ATOM 731 N N . VAL A 1 90 ? -5.750 7.399 -1.182 1.00 97.56 90 VAL A N 1
ATOM 732 C CA . VAL A 1 90 ? -5.251 6.488 -2.217 1.00 97.56 90 VAL A CA 1
ATOM 733 C C . VAL A 1 90 ? -5.476 5.058 -1.743 1.00 97.56 90 VAL A C 1
ATOM 735 O O . VAL A 1 90 ? -5.070 4.705 -0.636 1.00 97.56 90 VAL A O 1
ATOM 738 N N . SER A 1 91 ? -6.114 4.243 -2.579 1.00 98.50 91 SER A N 1
ATOM 739 C CA . SER A 1 91 ? -6.100 2.784 -2.447 1.00 98.50 91 SER A CA 1
ATOM 740 C C . SER A 1 91 ? -5.103 2.238 -3.460 1.00 98.50 91 SER A C 1
ATOM 742 O O . SER A 1 91 ? -5.223 2.548 -4.646 1.00 98.50 91 SER A O 1
ATOM 744 N N . SER A 1 92 ? -4.111 1.465 -3.014 1.00 98.00 92 SER A N 1
ATOM 745 C CA . SER A 1 92 ? -3.021 1.013 -3.881 1.00 98.00 92 SER A CA 1
ATOM 746 C C . SER A 1 92 ? -2.757 -0.487 -3.804 1.00 98.00 92 SER A C 1
ATOM 748 O O . SER A 1 92 ? -2.940 -1.130 -2.771 1.00 98.00 92 SER A O 1
ATOM 750 N N . PHE A 1 93 ? -2.281 -1.021 -4.925 1.00 98.44 93 PHE A N 1
ATOM 751 C CA . PHE A 1 93 ? -1.596 -2.302 -5.031 1.00 98.44 93 PHE A CA 1
ATOM 752 C C . PHE A 1 93 ? -0.266 -2.044 -5.733 1.00 98.44 93 PHE A C 1
ATOM 754 O O . PHE A 1 93 ? -0.241 -1.450 -6.809 1.00 98.44 93 PHE A O 1
ATOM 761 N N . PHE A 1 94 ? 0.845 -2.432 -5.117 1.00 98.00 94 PHE A N 1
ATOM 762 C CA . PHE A 1 94 ? 2.155 -2.045 -5.622 1.00 98.00 94 PHE A CA 1
ATOM 763 C C . PHE A 1 94 ? 3.231 -3.074 -5.285 1.00 98.00 94 PHE A C 1
ATOM 765 O O . PHE A 1 94 ? 3.105 -3.878 -4.359 1.00 98.00 94 PH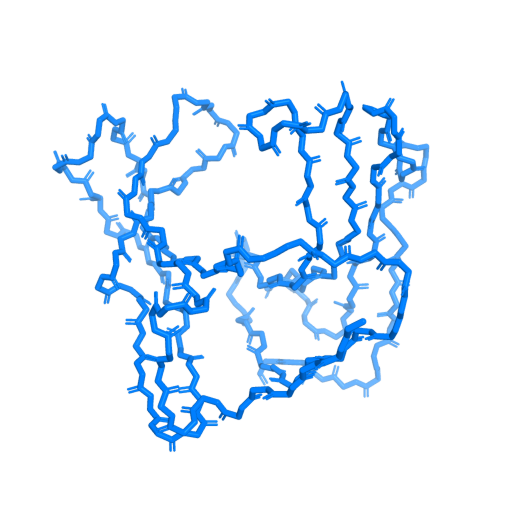E A O 1
ATOM 772 N N . LEU A 1 95 ? 4.301 -3.044 -6.070 1.00 97.62 95 LEU A N 1
ATOM 773 C CA . LEU A 1 95 ? 5.534 -3.778 -5.817 1.00 97.62 95 LEU A CA 1
ATOM 774 C C . LEU A 1 95 ? 6.591 -2.769 -5.421 1.00 97.62 95 LEU A C 1
ATOM 776 O O . LEU A 1 95 ? 6.765 -1.790 -6.133 1.00 97.62 95 LEU A O 1
ATOM 780 N N . PHE A 1 96 ? 7.318 -3.019 -4.337 1.00 97.31 96 PHE A N 1
ATOM 781 C CA . PHE A 1 96 ? 8.302 -2.075 -3.824 1.00 97.31 96 PHE A CA 1
ATOM 782 C C . PHE A 1 96 ? 9.534 -2.785 -3.285 1.00 97.31 96 PHE A C 1
ATOM 784 O O . PHE A 1 96 ? 9.441 -3.759 -2.535 1.00 97.31 96 PHE A O 1
ATOM 791 N N . ASN A 1 97 ? 10.704 -2.257 -3.627 1.00 96.62 97 ASN A N 1
ATOM 792 C CA . ASN A 1 97 ? 11.943 -2.592 -2.948 1.00 96.62 97 ASN A CA 1
ATOM 793 C C . ASN A 1 97 ? 12.906 -1.400 -2.994 1.00 96.62 97 ASN A C 1
ATOM 795 O O . ASN A 1 97 ? 12.919 -0.642 -3.961 1.00 96.62 97 ASN A O 1
ATOM 799 N N . ASN A 1 98 ? 13.718 -1.233 -1.954 1.00 96.25 98 ASN A N 1
ATOM 800 C CA . ASN A 1 98 ? 14.752 -0.205 -1.879 1.00 96.25 98 ASN A CA 1
ATOM 801 C C . ASN A 1 98 ? 15.873 -0.627 -0.911 1.00 96.25 98 ASN A C 1
ATOM 803 O O . ASN A 1 98 ? 15.902 -1.749 -0.404 1.00 96.25 98 ASN A O 1
ATOM 807 N N . THR A 1 99 ? 16.772 0.303 -0.598 1.00 95.75 99 THR A N 1
ATOM 808 C CA . THR A 1 99 ? 17.917 0.071 0.297 1.00 95.75 99 THR A CA 1
ATOM 809 C C . THR A 1 99 ? 17.545 -0.341 1.720 1.00 95.75 99 THR A C 1
ATOM 811 O O . THR A 1 99 ? 18.309 -1.070 2.352 1.00 95.75 99 THR A O 1
ATOM 814 N N . PHE A 1 100 ? 16.373 0.051 2.233 1.00 93.31 100 PHE A N 1
ATOM 815 C CA . PHE A 1 100 ? 15.888 -0.430 3.533 1.00 93.31 100 PHE A CA 1
ATOM 816 C C . PHE A 1 100 ? 15.608 -1.939 3.501 1.00 93.31 100 PHE A C 1
ATOM 818 O O . PHE A 1 100 ? 15.877 -2.652 4.466 1.00 93.31 100 PHE A O 1
ATOM 825 N N . TRP A 1 101 ? 15.137 -2.425 2.356 1.00 93.44 101 TRP A N 1
ATOM 826 C CA . TRP A 1 101 ? 14.802 -3.818 2.076 1.00 93.44 101 TRP A CA 1
ATOM 827 C C . TRP A 1 101 ? 15.921 -4.563 1.326 1.00 93.44 101 TRP A C 1
ATOM 829 O O . TRP A 1 101 ? 15.695 -5.598 0.706 1.00 93.44 101 TRP A O 1
ATOM 839 N N . SER A 1 102 ? 17.163 -4.082 1.452 1.00 92.19 102 SER A N 1
ATOM 840 C CA . SER A 1 102 ? 18.382 -4.698 0.898 1.00 92.19 102 SER A CA 1
ATOM 841 C C . SER A 1 102 ? 18.495 -4.727 -0.633 1.00 92.19 102 SER A C 1
ATOM 843 O O . SER A 1 102 ? 19.364 -5.430 -1.147 1.00 92.19 102 SER A O 1
ATOM 845 N N . ALA A 1 103 ? 17.675 -3.975 -1.373 1.00 93.38 103 ALA A N 1
ATOM 846 C CA . ALA A 1 103 ? 17.945 -3.708 -2.787 1.00 93.38 103 ALA A CA 1
ATOM 847 C C . ALA A 1 103 ? 19.002 -2.607 -2.953 1.00 93.38 103 ALA A C 1
ATOM 849 O O . ALA A 1 103 ? 19.100 -1.704 -2.124 1.00 93.38 103 ALA A O 1
ATOM 850 N N . ASP A 1 104 ? 19.757 -2.649 -4.053 1.00 95.00 104 ASP A N 1
ATOM 851 C CA . ASP A 1 104 ? 20.753 -1.614 -4.367 1.00 95.00 104 ASP A CA 1
ATOM 852 C C . ASP A 1 104 ? 20.095 -0.246 -4.630 1.00 95.00 104 ASP A C 1
ATOM 854 O O . ASP A 1 104 ? 20.634 0.787 -4.235 1.00 95.00 104 ASP A O 1
ATOM 858 N N . HIS A 1 105 ? 18.902 -0.257 -5.238 1.00 95.88 105 HIS A N 1
ATOM 859 C CA . HIS A 1 105 ? 18.155 0.926 -5.676 1.00 95.88 105 HIS A CA 1
ATOM 860 C C . HIS A 1 105 ? 16.651 0.774 -5.434 1.00 95.88 105 HIS A C 1
ATOM 862 O O . HIS A 1 105 ? 16.133 -0.345 -5.337 1.00 95.88 105 HIS A O 1
ATOM 868 N N . HIS A 1 106 ? 15.937 1.899 -5.378 1.00 95.88 106 HIS A N 1
ATOM 869 C CA . HIS A 1 106 ? 14.477 1.930 -5.361 1.00 95.88 106 HIS A CA 1
ATOM 870 C C . HIS A 1 106 ? 13.919 1.498 -6.717 1.00 95.88 106 HIS A C 1
ATOM 872 O O . HIS A 1 106 ? 14.197 2.101 -7.755 1.00 95.88 106 HIS A O 1
ATOM 878 N N . ASN A 1 107 ? 13.121 0.436 -6.681 1.00 96.19 107 ASN A N 1
ATOM 879 C CA . ASN A 1 107 ? 12.310 -0.023 -7.794 1.00 96.19 107 ASN A CA 1
ATOM 880 C C . ASN A 1 107 ? 10.876 -0.215 -7.312 1.00 96.19 107 ASN A C 1
ATOM 882 O O . ASN A 1 107 ? 10.654 -0.768 -6.231 1.00 96.19 107 ASN A O 1
ATOM 886 N N . GLU A 1 108 ? 9.922 0.244 -8.111 1.00 96.56 108 GLU A N 1
ATOM 887 C CA . GLU A 1 108 ? 8.512 0.225 -7.737 1.00 96.56 108 GLU A CA 1
ATOM 888 C C . GLU A 1 108 ? 7.605 0.168 -8.962 1.00 96.56 108 GLU A C 1
ATOM 890 O O . GLU A 1 108 ? 7.950 0.711 -10.012 1.00 96.56 108 GLU A O 1
ATOM 895 N N . ILE A 1 109 ? 6.468 -0.512 -8.833 1.00 96.31 109 ILE A N 1
ATOM 896 C CA . ILE A 1 109 ? 5.384 -0.533 -9.820 1.00 96.31 109 ILE A CA 1
ATOM 897 C C . ILE A 1 109 ? 4.083 -0.305 -9.058 1.00 96.31 109 ILE A C 1
ATOM 899 O O . ILE A 1 109 ? 3.765 -1.091 -8.168 1.00 96.31 109 ILE A O 1
ATOM 903 N N . ASP A 1 110 ? 3.336 0.718 -9.454 1.00 97.12 110 ASP A N 1
ATOM 904 C CA . ASP A 1 110 ? 2.172 1.230 -8.740 1.00 97.12 110 ASP A CA 1
ATOM 905 C C . ASP A 1 110 ? 0.881 1.013 -9.531 1.00 97.12 110 ASP A C 1
ATOM 907 O O . ASP A 1 110 ? 0.820 1.306 -10.729 1.00 97.12 110 ASP A O 1
ATOM 911 N N . PHE A 1 111 ? -0.170 0.579 -8.837 1.00 97.25 111 PHE A N 1
ATOM 912 C CA . PHE A 1 111 ? -1.563 0.673 -9.264 1.00 97.25 111 PHE A CA 1
ATOM 913 C C . PHE A 1 111 ? -2.318 1.474 -8.206 1.00 97.25 111 PHE A C 1
ATOM 915 O O . PHE A 1 111 ? -2.569 0.977 -7.108 1.00 97.25 111 PHE A O 1
ATOM 922 N N . GLU A 1 112 ? -2.657 2.723 -8.519 1.00 97.75 112 GLU A N 1
ATOM 923 C CA . GLU A 1 112 ? -3.216 3.682 -7.565 1.00 97.75 112 GLU A CA 1
ATOM 924 C C . GLU A 1 112 ? -4.600 4.170 -8.005 1.00 97.75 112 GLU A C 1
ATOM 926 O O . GLU A 1 112 ? -4.771 4.800 -9.056 1.00 97.75 112 GLU A O 1
ATOM 931 N N . PHE A 1 113 ? -5.595 3.937 -7.154 1.00 98.38 113 PHE A N 1
ATOM 932 C CA . PHE A 1 113 ? -6.930 4.508 -7.282 1.00 98.38 113 PHE A CA 1
ATOM 933 C C . PHE A 1 113 ? -7.005 5.749 -6.398 1.00 98.38 113 PHE A C 1
ATOM 935 O O . PHE A 1 113 ? -6.882 5.666 -5.172 1.00 98.38 113 PHE A O 1
ATOM 942 N N . LEU A 1 114 ? -7.178 6.912 -7.024 1.00 97.62 114 LEU A N 1
ATOM 943 C CA . LEU A 1 114 ? -7.339 8.170 -6.305 1.00 97.62 114 LEU A CA 1
ATOM 944 C C . LEU A 1 114 ? -8.818 8.328 -5.971 1.00 97.62 114 LEU A C 1
ATOM 946 O O . LEU A 1 114 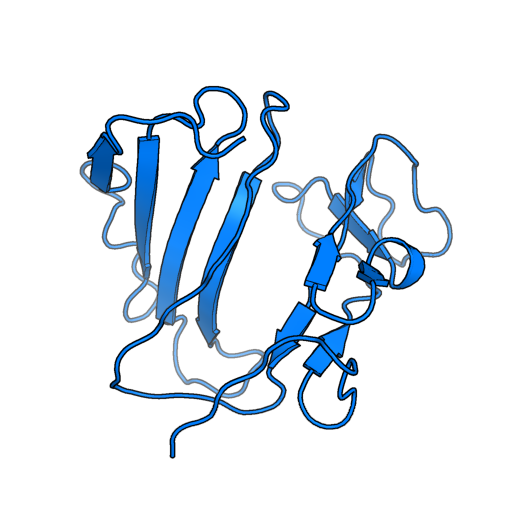? -9.633 8.446 -6.880 1.00 97.62 114 LEU A O 1
ATOM 950 N N . GLY A 1 115 ? -9.172 8.401 -4.690 1.00 97.56 115 GLY A N 1
ATOM 951 C CA . GLY A 1 115 ? -10.578 8.404 -4.271 1.00 97.56 115 GLY A CA 1
ATOM 952 C C . GLY A 1 115 ? -11.406 9.596 -4.769 1.00 97.56 115 GLY A C 1
ATOM 953 O O . GLY A 1 115 ? -12.623 9.583 -4.671 1.00 97.56 115 GLY A O 1
ATOM 954 N N . GLY A 1 116 ? -10.774 10.626 -5.344 1.00 97.19 116 GLY A N 1
ATOM 955 C CA . GLY A 1 116 ? -11.490 11.708 -6.026 1.00 97.19 116 GLY A CA 1
ATOM 956 C C . GLY A 1 116 ? -12.112 11.307 -7.373 1.00 97.19 116 GLY A C 1
ATOM 957 O O . GLY A 1 116 ? -13.047 11.973 -7.811 1.00 97.19 116 GLY A O 1
ATOM 958 N N . ASP A 1 117 ? -11.596 10.258 -8.022 1.00 98.06 117 ASP A N 1
ATOM 959 C CA . ASP A 1 117 ? -12.137 9.668 -9.250 1.00 98.06 117 ASP A CA 1
ATOM 960 C C . ASP A 1 117 ? -11.677 8.206 -9.382 1.00 98.06 117 ASP A C 1
ATOM 962 O O . ASP A 1 117 ? -10.594 7.908 -9.889 1.00 98.06 117 ASP A O 1
ATOM 966 N N . THR A 1 118 ? -12.525 7.288 -8.928 1.00 98.31 118 THR A N 1
ATOM 967 C CA . THR A 1 118 ? -12.296 5.837 -8.963 1.00 98.31 118 THR A CA 1
ATOM 968 C C . THR A 1 118 ? -12.730 5.186 -10.276 1.00 98.31 118 THR A C 1
ATOM 970 O O . THR A 1 118 ? -12.730 3.961 -10.372 1.00 98.31 118 THR A O 1
ATOM 973 N N . THR A 1 119 ? -13.051 5.975 -11.310 1.00 98.56 119 THR A N 1
ATOM 974 C CA . THR A 1 119 ? -13.236 5.466 -12.683 1.00 98.56 119 THR A CA 1
ATOM 975 C C . THR A 1 119 ? -11.923 5.348 -13.458 1.00 98.56 119 THR A C 1
ATOM 977 O O . THR A 1 119 ? -11.888 4.812 -14.568 1.00 98.56 119 THR A O 1
ATOM 980 N N . VAL A 1 120 ? -10.825 5.811 -12.855 1.00 98.06 120 VAL A N 1
ATOM 981 C CA . VAL A 1 120 ? -9.482 5.826 -13.429 1.00 98.06 120 VAL A CA 1
ATOM 982 C C . VAL A 1 120 ? -8.499 5.150 -12.476 1.00 98.06 120 VAL A C 1
ATOM 984 O O . VAL A 1 120 ? -8.467 5.449 -11.283 1.00 98.06 120 VAL A O 1
ATOM 987 N N . VAL A 1 121 ? -7.633 4.289 -13.013 1.00 97.50 121 VAL A N 1
ATOM 988 C CA . VAL A 1 121 ? -6.440 3.807 -12.297 1.00 97.50 121 VAL A CA 1
ATOM 989 C C . VAL A 1 121 ? -5.198 4.548 -12.789 1.00 97.50 121 VAL A C 1
ATOM 991 O O . VAL A 1 121 ? -5.024 4.781 -13.989 1.00 97.50 121 VAL A O 1
ATOM 994 N N . ASN A 1 122 ? -4.334 4.938 -11.854 1.00 96.19 122 ASN A N 1
ATOM 995 C CA . ASN A 1 122 ?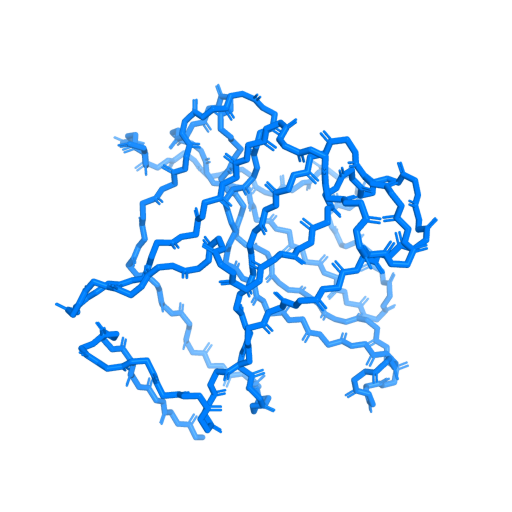 -3.065 5.604 -12.121 1.00 96.19 122 ASN A CA 1
ATOM 996 C C . ASN A 1 122 ? -1.948 4.564 -12.011 1.00 96.19 122 ASN A C 1
ATOM 998 O O . ASN A 1 122 ? -1.809 3.908 -10.983 1.00 96.19 122 ASN A O 1
ATOM 1002 N N . ILE A 1 123 ? -1.169 4.412 -13.078 1.00 94.69 123 ILE A N 1
ATOM 1003 C CA . ILE A 1 123 ? -0.041 3.488 -13.153 1.00 94.69 123 ILE A CA 1
ATOM 1004 C C . ILE A 1 123 ? 1.254 4.287 -13.142 1.00 94.69 123 ILE A C 1
ATOM 1006 O O . ILE A 1 123 ? 1.483 5.141 -14.007 1.00 94.69 123 ILE A O 1
ATOM 1010 N N . ASN A 1 124 ? 2.124 3.996 -12.186 1.00 93.75 124 ASN A N 1
ATOM 1011 C CA . ASN A 1 124 ? 3.432 4.625 -12.059 1.00 93.75 124 ASN A CA 1
ATOM 1012 C C . ASN A 1 124 ? 4.512 3.563 -11.826 1.00 93.75 124 ASN A C 1
ATOM 1014 O O . ASN A 1 124 ? 4.218 2.402 -11.553 1.00 93.75 124 ASN A O 1
ATOM 1018 N N . TYR A 1 125 ? 5.771 3.940 -12.039 1.00 94.00 125 TYR A N 1
ATOM 1019 C CA . TYR A 1 125 ? 6.890 3.072 -11.715 1.00 94.00 125 TYR A CA 1
ATOM 1020 C C . TYR A 1 125 ? 8.170 3.866 -11.453 1.00 94.00 125 TYR A C 1
ATOM 1022 O O . TYR A 1 125 ? 8.412 4.929 -12.045 1.00 94.00 125 TYR A O 1
ATOM 1030 N N . TYR A 1 126 ? 8.999 3.312 -10.573 1.00 94.12 126 TYR A N 1
ATOM 1031 C CA . TYR A 1 126 ? 10.371 3.736 -10.329 1.00 94.12 126 TYR A CA 1
ATOM 1032 C C . TYR A 1 126 ? 11.320 2.650 -10.814 1.00 94.12 126 TYR A C 1
ATOM 1034 O O . TYR A 1 126 ? 11.105 1.462 -10.570 1.00 94.12 126 TYR A O 1
ATOM 1042 N N . TYR A 1 127 ? 12.381 3.067 -11.493 1.00 93.38 127 TYR A N 1
ATOM 1043 C CA . TYR A 1 127 ? 13.473 2.191 -11.882 1.00 93.38 127 TYR A CA 1
ATOM 1044 C C . TYR A 1 127 ? 14.784 2.881 -11.544 1.00 93.38 127 TYR A C 1
ATOM 1046 O O . TYR A 1 127 ? 15.007 4.003 -11.992 1.00 93.38 127 TYR A O 1
ATOM 1054 N N . ASP A 1 128 ? 15.638 2.210 -10.775 1.00 94.50 128 ASP A N 1
ATOM 1055 C CA . ASP A 1 128 ? 16.968 2.725 -10.428 1.00 94.50 128 ASP A CA 1
ATOM 1056 C C . ASP A 1 128 ? 16.917 4.120 -9.762 1.00 94.50 128 ASP A C 1
ATOM 1058 O O . ASP A 1 128 ? 17.558 5.070 -10.206 1.00 94.50 128 ASP A O 1
ATOM 1062 N N . ASP A 1 129 ? 16.057 4.279 -8.745 1.00 93.50 129 ASP A N 1
ATOM 1063 C CA . ASP A 1 129 ? 15.764 5.550 -8.049 1.00 93.50 129 ASP A CA 1
ATOM 1064 C C . ASP A 1 129 ? 15.110 6.644 -8.923 1.00 93.50 129 ASP A C 1
ATOM 1066 O O . ASP A 1 129 ? 14.739 7.717 -8.430 1.00 93.50 129 ASP A O 1
ATOM 1070 N N . MET A 1 130 ? 14.921 6.395 -10.221 1.00 91.44 130 MET A N 1
ATOM 1071 C CA . MET A 1 130 ? 14.305 7.338 -11.144 1.00 91.44 130 MET A CA 1
ATOM 1072 C C . MET A 1 130 ? 12.801 7.114 -11.216 1.00 91.44 130 MET A C 1
ATOM 1074 O O . MET A 1 130 ? 12.324 6.045 -11.595 1.00 91.44 130 MET A O 1
ATOM 1078 N N . ARG A 1 131 ? 12.035 8.170 -10.930 1.00 89.19 131 ARG A N 1
ATOM 1079 C CA . ARG A 1 131 ? 10.603 8.196 -11.224 1.00 89.19 131 ARG A CA 1
ATOM 1080 C C . ARG A 1 131 ? 10.403 8.254 -12.733 1.00 89.19 131 ARG A C 1
ATOM 1082 O O . ARG A 1 131 ? 10.626 9.294 -13.352 1.00 89.19 131 ARG A O 1
ATOM 1089 N N . MET A 1 132 ? 9.918 7.172 -13.317 1.00 86.12 132 MET A N 1
ATOM 1090 C CA . MET A 1 132 ? 9.797 7.071 -14.770 1.00 86.12 132 MET A CA 1
ATOM 1091 C C . MET A 1 132 ? 8.560 7.808 -15.303 1.00 86.12 132 MET A C 1
ATOM 1093 O O . MET A 1 132 ? 8.574 8.307 -16.425 1.00 86.12 132 MET A O 1
ATOM 1097 N N . GLY A 1 133 ? 7.532 7.991 -14.466 1.00 71.69 133 GLY A N 1
ATOM 1098 C CA . GLY A 1 133 ? 6.374 8.851 -14.744 1.00 71.69 133 GLY A CA 1
ATOM 1099 C C . GLY A 1 133 ? 6.614 10.356 -14.531 1.00 71.69 133 GLY A C 1
ATOM 1100 O O . GLY A 1 133 ? 5.659 11.125 -14.496 1.00 71.69 133 GLY A O 1
ATOM 1101 N N . ALA A 1 134 ? 7.851 10.822 -14.323 1.00 62.25 134 ALA A N 1
ATOM 1102 C CA . ALA A 1 134 ? 8.108 12.216 -13.931 1.00 62.25 134 ALA A CA 1
ATOM 1103 C C . ALA A 1 134 ? 7.876 13.256 -15.043 1.00 62.25 134 ALA A C 1
ATOM 1105 O O . ALA A 1 134 ? 7.555 14.400 -14.728 1.00 62.25 134 ALA A O 1
ATOM 1106 N N . GLU A 1 135 ? 8.025 12.892 -16.321 1.00 65.44 135 GLU A N 1
ATOM 1107 C CA . GLU A 1 135 ? 7.866 13.850 -17.429 1.00 65.44 135 GLU A CA 1
ATOM 1108 C C . GLU A 1 135 ? 6.402 14.067 -17.839 1.00 65.44 135 GLU A C 1
ATOM 1110 O O . GLU A 1 135 ? 6.035 15.182 -18.202 1.00 65.44 135 GLU A O 1
ATOM 1115 N N . ASN A 1 136 ? 5.556 13.033 -17.744 1.00 68.88 136 ASN A N 1
ATOM 1116 C CA . ASN A 1 136 ? 4.162 13.071 -18.213 1.00 68.88 136 ASN A CA 1
ATOM 1117 C C . ASN A 1 136 ? 3.127 12.727 -17.127 1.00 68.88 136 ASN A C 1
ATOM 1119 O O . ASN A 1 136 ? 1.934 12.684 -17.415 1.00 68.88 136 ASN A O 1
ATOM 1123 N N . GLY A 1 137 ? 3.565 12.511 -15.884 1.00 79.94 137 GLY A N 1
ATOM 1124 C CA . GLY A 1 137 ? 2.722 11.981 -14.816 1.00 79.94 137 GLY A CA 1
ATOM 1125 C C . GLY A 1 137 ? 2.546 10.457 -14.895 1.00 79.94 137 GLY A C 1
ATOM 1126 O O . GLY A 1 137 ? 3.117 9.805 -15.777 1.00 79.94 137 GLY A O 1
ATOM 1127 N N . PRO A 1 138 ? 1.783 9.874 -13.953 1.00 87.12 138 PRO A N 1
ATOM 1128 C CA . PRO A 1 138 ? 1.357 8.483 -14.056 1.00 87.12 138 PRO A CA 1
ATOM 1129 C C . PRO A 1 138 ? 0.530 8.262 -15.330 1.00 87.12 138 PRO A C 1
ATOM 1131 O O . PRO A 1 138 ? -0.176 9.159 -15.795 1.00 87.12 138 PRO A O 1
ATOM 1134 N N . VAL A 1 139 ? 0.586 7.051 -15.881 1.00 92.12 139 VAL A N 1
ATOM 1135 C CA . VAL A 1 139 ? -0.313 6.636 -16.962 1.00 92.12 139 VAL A CA 1
ATOM 1136 C C . VAL A 1 139 ? -1.706 6.455 -16.373 1.00 92.12 139 VAL A C 1
ATOM 1138 O O . VAL A 1 139 ? -1.889 5.678 -15.444 1.00 92.12 139 VAL A O 1
ATOM 1141 N N . GLN A 1 140 ? -2.689 7.160 -16.920 1.00 94.56 140 GLN A N 1
ATOM 1142 C CA . GLN A 1 140 ? -4.079 7.077 -16.479 1.00 94.56 140 GLN A CA 1
ATOM 1143 C C . GLN A 1 140 ? -4.875 6.170 -17.413 1.00 94.56 140 GLN A C 1
ATOM 1145 O O . GLN A 1 140 ? -4.852 6.359 -18.631 1.00 94.56 140 GLN A O 1
ATOM 1150 N N . ILE A 1 141 ? -5.566 5.186 -16.843 1.00 96.56 141 ILE A N 1
ATOM 1151 C CA . ILE A 1 141 ? -6.378 4.219 -17.584 1.00 96.56 141 ILE A CA 1
ATOM 1152 C C . ILE A 1 141 ? -7.831 4.361 -17.132 1.00 96.56 141 ILE A C 1
ATOM 1154 O O . ILE A 1 141 ? -8.132 4.149 -15.961 1.00 96.56 141 ILE A O 1
ATOM 1158 N N . ASP A 1 142 ? -8.714 4.700 -18.074 1.00 97.75 142 ASP A N 1
ATOM 1159 C CA . ASP A 1 142 ? -10.170 4.665 -17.889 1.00 97.75 142 ASP A CA 1
ATOM 1160 C C . ASP A 1 142 ? -10.628 3.205 -17.766 1.00 97.75 142 ASP A C 1
ATOM 1162 O O . ASP A 1 142 ? -10.364 2.380 -18.647 1.00 97.75 142 ASP A O 1
ATOM 1166 N N . LEU A 1 143 ? -11.278 2.889 -16.648 1.00 97.56 143 LEU A N 1
ATOM 1167 C CA . LEU A 1 143 ? -11.743 1.545 -16.319 1.00 97.56 143 LEU A CA 1
ATOM 1168 C C . LEU A 1 143 ? -13.078 1.210 -16.996 1.00 97.56 143 LEU A C 1
ATOM 1170 O O . LEU A 1 143 ? -13.408 0.038 -17.172 1.00 97.56 143 LEU A O 1
ATOM 1174 N N . GLY A 1 144 ? -13.871 2.221 -17.362 1.00 97.94 144 GLY A N 1
ATOM 1175 C CA . GLY A 1 144 ? -15.249 2.062 -17.825 1.00 97.94 144 GLY A CA 1
ATOM 1176 C C . GLY A 1 144 ? -16.249 1.672 -16.726 1.00 97.94 144 GLY A C 1
ATOM 1177 O O . GLY A 1 144 ? -17.406 1.379 -17.037 1.00 97.94 144 GLY A O 1
ATOM 1178 N N . TYR A 1 145 ? -15.829 1.659 -15.459 1.00 97.81 145 TYR A N 1
ATOM 1179 C CA . TYR A 1 145 ? -16.656 1.412 -14.275 1.00 97.81 145 TYR A CA 1
ATOM 1180 C C . TYR A 1 145 ? -16.094 2.163 -13.060 1.00 97.81 145 TYR A C 1
ATOM 1182 O O . TYR A 1 145 ? -14.965 2.637 -13.098 1.00 97.81 145 TYR A O 1
ATOM 1190 N N . ASP A 1 146 ? -16.885 2.269 -11.993 1.00 98.06 146 ASP A N 1
ATOM 1191 C CA . ASP A 1 146 ? -16.455 2.830 -10.708 1.00 98.06 146 ASP A CA 1
ATOM 1192 C C . ASP A 1 146 ? -15.857 1.726 -9.820 1.00 98.06 146 ASP A C 1
ATOM 1194 O O . ASP A 1 146 ? -16.534 0.735 -9.541 1.00 98.06 146 ASP A O 1
ATOM 1198 N N . ALA A 1 147 ? -14.592 1.872 -9.413 1.00 97.69 147 ALA A N 1
ATOM 1199 C CA . ALA A 1 147 ? -13.886 0.905 -8.571 1.00 97.69 147 ALA A CA 1
ATOM 1200 C C . ALA A 1 147 ? -14.232 0.992 -7.065 1.00 97.69 147 ALA A C 1
ATOM 1202 O O . ALA A 1 147 ? -13.675 0.212 -6.284 1.00 97.69 147 ALA A O 1
ATOM 1203 N N . ALA A 1 148 ? -15.109 1.923 -6.657 1.00 95.88 148 ALA A N 1
ATOM 1204 C CA . ALA A 1 148 ? -15.566 2.131 -5.274 1.00 95.88 148 ALA A CA 1
ATOM 1205 C C . ALA A 1 148 ? -16.978 1.594 -4.960 1.00 95.88 148 ALA A C 1
ATOM 1207 O O . ALA A 1 148 ? -17.587 0.841 -5.749 1.00 95.88 148 ALA A O 1
#

Sequence (148 aa):
MSFTDTFDTYDTSFWYTADFSIANKWQWTAWEADYVREHGGEISLSFDTTVSTDKKHVKPYTGSEIQSRDYFGYGYYEVDMKASGESGVVSSFFLFNNTFWSADHHNEIDFEFLGGDTTVVNINYYYDDMRMGAENGPVQIDLGYDAA

Organism: NCBI:txid441112